Protein AF-A0ABD4U5S3-F1 (afdb_monomer)

Radius of gyration: 20.9 Å; Cα contacts (8 Å, |Δi|>4): 191; chains: 1; bounding box: 67×51×37 Å

Sequence (131 aa):
MQRMSVVRLVILCLACSSTHAVSKELLYSDSQKDKVVHNSGLKSEWSISRKALARHGDVYGTIDRVVLVKDKGRLFYRVYVRDGAAAPETFWIMLFDARTGKVTRNARVAEDEYWQRRDRDSRRATDRRPN

Structure (mmCIF, N/CA/C/O backbone):
data_AF-A0ABD4U5S3-F1
#
_entry.id   AF-A0ABD4U5S3-F1
#
loop_
_atom_site.group_PDB
_atom_site.id
_atom_site.type_symbol
_atom_site.label_atom_id
_atom_site.label_alt_id
_atom_site.label_comp_id
_atom_site.label_asym_id
_atom_site.label_entity_id
_atom_site.label_seq_id
_atom_site.pdbx_PDB_ins_code
_atom_site.Cartn_x
_atom_site.Cartn_y
_atom_site.Cartn_z
_atom_site.occupancy
_atom_site.B_iso_or_equiv
_atom_site.auth_seq_id
_atom_site.auth_comp_id
_atom_site.auth_asym_id
_atom_site.auth_atom_id
_atom_site.pdbx_PDB_model_num
ATOM 1 N N . MET A 1 1 ? -51.032 -41.502 -8.980 1.00 48.53 1 MET A N 1
ATOM 2 C CA . MET A 1 1 ? -49.717 -41.199 -8.365 1.00 48.53 1 MET A CA 1
ATOM 3 C C . MET A 1 1 ? -49.000 -40.155 -9.213 1.00 48.53 1 MET A C 1
ATOM 5 O O . MET A 1 1 ? -48.428 -40.528 -10.220 1.00 48.53 1 MET A O 1
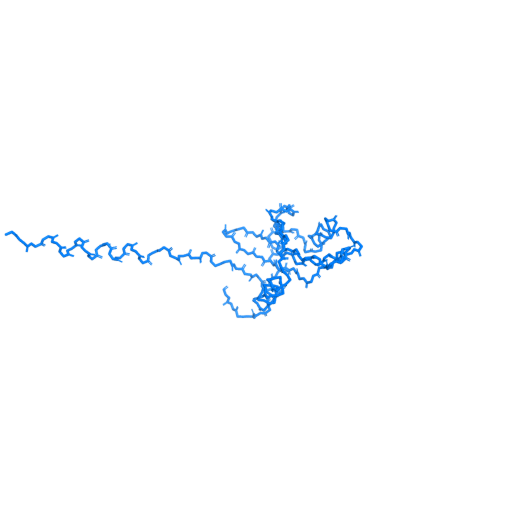ATOM 9 N N . GLN A 1 2 ? -49.084 -38.860 -8.881 1.00 48.59 2 GLN A N 1
ATOM 10 C CA . GLN A 1 2 ? -48.376 -37.787 -9.612 1.00 48.59 2 GLN A CA 1
ATOM 11 C C . GLN A 1 2 ? -48.484 -36.455 -8.839 1.00 48.59 2 GLN A C 1
ATOM 13 O O . GLN A 1 2 ? -49.248 -35.571 -9.201 1.00 48.59 2 GLN A O 1
ATOM 18 N N . ARG A 1 3 ? -47.786 -36.314 -7.702 1.00 50.72 3 ARG A N 1
ATOM 19 C CA . ARG A 1 3 ? -47.714 -35.029 -6.959 1.00 50.72 3 ARG A CA 1
ATOM 20 C C . ARG A 1 3 ? -46.355 -34.736 -6.300 1.00 50.72 3 ARG A C 1
ATOM 22 O O . ARG A 1 3 ? -46.251 -33.796 -5.526 1.00 50.72 3 ARG A O 1
ATOM 29 N N . MET A 1 4 ? -45.296 -35.493 -6.610 1.00 51.56 4 MET A N 1
ATOM 30 C CA . MET A 1 4 ? -43.990 -35.356 -5.929 1.00 51.56 4 MET A CA 1
ATOM 31 C C . MET A 1 4 ? -42.872 -34.712 -6.769 1.00 51.56 4 MET A C 1
ATOM 33 O O . MET A 1 4 ? -41.765 -34.559 -6.259 1.00 51.56 4 MET A O 1
ATOM 37 N N . SER A 1 5 ? -43.124 -34.298 -8.019 1.00 53.97 5 SER A N 1
ATOM 38 C CA . SER A 1 5 ? -42.060 -33.725 -8.871 1.00 53.97 5 SER A CA 1
ATOM 39 C C . SER A 1 5 ? -41.868 -32.214 -8.731 1.00 53.97 5 SER A C 1
ATOM 41 O O . SER A 1 5 ? -40.769 -31.730 -8.975 1.00 53.97 5 SER A O 1
ATOM 43 N N . VAL A 1 6 ? -42.882 -31.453 -8.306 1.00 54.69 6 VAL A N 1
ATOM 44 C CA . VAL A 1 6 ? -42.781 -29.979 -8.294 1.00 54.69 6 VAL A CA 1
ATOM 45 C C . VAL A 1 6 ? -42.019 -29.468 -7.065 1.00 54.69 6 VAL A C 1
ATOM 47 O O . VAL A 1 6 ? -41.202 -28.559 -7.175 1.00 54.69 6 VAL A O 1
ATOM 50 N N . VAL A 1 7 ? -42.195 -30.106 -5.902 1.00 53.69 7 VAL A N 1
ATOM 51 C CA . VAL A 1 7 ? -41.557 -29.670 -4.643 1.00 53.69 7 VAL A CA 1
ATOM 52 C C . VAL A 1 7 ? -40.034 -29.855 -4.675 1.00 53.69 7 VAL A C 1
ATOM 54 O O . VAL A 1 7 ? -39.302 -29.037 -4.124 1.00 53.69 7 VAL A O 1
ATOM 57 N N . ARG A 1 8 ? -39.530 -30.881 -5.377 1.00 49.62 8 ARG A N 1
ATOM 58 C CA . ARG A 1 8 ? -38.080 -31.103 -5.523 1.00 49.62 8 ARG A CA 1
ATOM 59 C C . ARG A 1 8 ? -37.402 -30.072 -6.427 1.00 49.62 8 ARG A C 1
ATOM 61 O O . ARG A 1 8 ? -36.235 -29.768 -6.202 1.00 49.62 8 ARG A O 1
ATOM 68 N N . LEU A 1 9 ? -38.117 -29.511 -7.405 1.00 50.62 9 LEU A N 1
ATOM 69 C CA . LEU A 1 9 ? -37.544 -28.542 -8.341 1.00 50.62 9 LEU A CA 1
ATOM 70 C C . LEU A 1 9 ? -37.341 -27.160 -7.691 1.00 50.62 9 LEU A C 1
ATOM 72 O O . LEU A 1 9 ? -36.331 -26.505 -7.928 1.00 50.62 9 LEU A O 1
ATOM 76 N N . VAL A 1 10 ? -38.260 -26.742 -6.813 1.00 52.72 10 VAL A N 1
ATOM 77 C CA . VAL A 1 10 ? -38.211 -25.419 -6.159 1.00 52.72 10 VAL A CA 1
ATOM 78 C C . VAL A 1 10 ? -37.091 -25.329 -5.112 1.00 52.72 10 VAL A C 1
ATOM 80 O O . VAL A 1 10 ? -36.455 -24.286 -4.976 1.00 52.72 10 VAL A O 1
ATOM 83 N N . ILE A 1 11 ? -36.782 -26.430 -4.418 1.00 53.66 11 ILE A N 1
ATOM 84 C CA . ILE A 1 11 ? -35.697 -26.467 -3.420 1.00 53.66 11 ILE A CA 1
ATOM 85 C C . ILE A 1 11 ? -34.319 -26.383 -4.096 1.00 53.66 11 ILE A C 1
ATOM 87 O O . ILE A 1 11 ? -33.407 -25.754 -3.559 1.00 53.66 11 ILE A O 1
ATOM 91 N N . LEU A 1 12 ? -34.172 -26.946 -5.301 1.00 45.12 12 LEU A N 1
ATOM 92 C CA . LEU A 1 12 ? -32.912 -26.896 -6.044 1.00 45.12 12 LEU A CA 1
ATOM 93 C C . LEU A 1 12 ? -32.597 -25.477 -6.552 1.00 45.12 12 LEU A C 1
ATOM 95 O O . LEU A 1 12 ? -31.443 -25.059 -6.522 1.00 45.12 12 LEU A O 1
ATOM 99 N N . CYS A 1 13 ? -33.615 -24.703 -6.944 1.00 48.06 13 CYS A N 1
ATOM 100 C CA . CYS A 1 13 ? -33.430 -23.324 -7.405 1.00 48.06 13 CYS A CA 1
ATOM 101 C C . CYS A 1 13 ? -33.121 -22.331 -6.271 1.00 48.06 13 CYS A C 1
ATOM 103 O O . CYS A 1 13 ? -32.385 -21.376 -6.506 1.00 48.06 13 CYS A O 1
ATOM 105 N N . LEU A 1 14 ? -33.610 -22.548 -5.042 1.00 48.53 14 LEU A N 1
ATOM 106 C CA . LEU A 1 14 ? -33.244 -21.687 -3.904 1.00 48.53 14 LEU A CA 1
ATOM 107 C C . LEU A 1 14 ? -31.820 -21.944 -3.382 1.00 48.53 14 LEU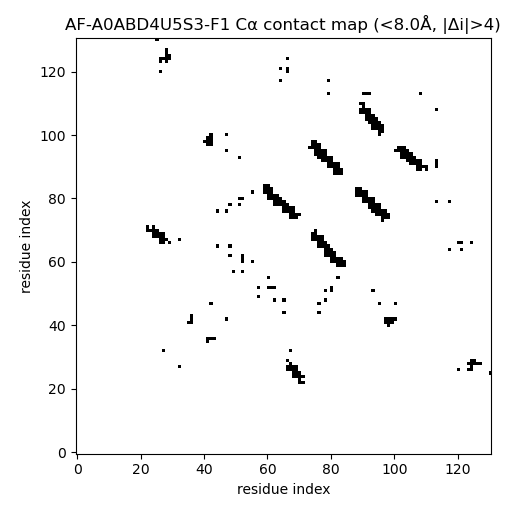 A C 1
ATOM 109 O O . LEU A 1 14 ? -31.203 -21.037 -2.825 1.00 48.53 14 LEU A O 1
ATOM 113 N N . ALA A 1 15 ? -31.276 -23.147 -3.580 1.00 47.72 15 ALA A N 1
ATOM 114 C CA . ALA A 1 15 ? -29.921 -23.485 -3.147 1.00 47.72 15 ALA A CA 1
ATOM 115 C C . ALA A 1 15 ? -28.819 -22.891 -4.050 1.00 47.72 15 ALA A C 1
ATOM 117 O O . ALA A 1 15 ? -27.684 -22.742 -3.602 1.00 47.72 15 ALA A O 1
ATOM 118 N N . CYS A 1 16 ? -29.138 -22.507 -5.292 1.00 46.81 16 CYS A N 1
ATOM 119 C CA . CYS A 1 16 ? -28.170 -21.931 -6.234 1.00 46.81 16 CYS A CA 1
ATOM 120 C C . CYS A 1 16 ? -27.990 -20.406 -6.113 1.00 46.81 16 CYS A C 1
ATOM 122 O O . CYS A 1 16 ? -27.077 -19.855 -6.722 1.00 46.81 16 CYS A O 1
ATOM 124 N N . SER A 1 17 ? -28.808 -19.713 -5.316 1.00 44.53 17 SER A N 1
ATOM 125 C CA . SER A 1 17 ? -28.742 -18.247 -5.173 1.00 44.53 17 SER A CA 1
ATOM 126 C C . SER A 1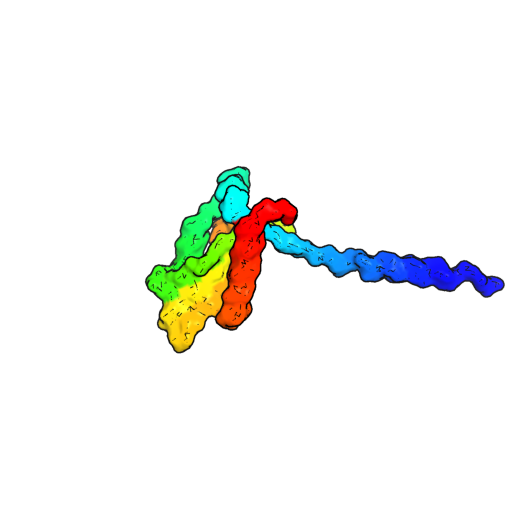 17 ? -27.772 -17.764 -4.086 1.00 44.53 17 SER A C 1
ATOM 128 O O . SER A 1 17 ? -27.609 -16.561 -3.895 1.00 44.53 17 SER A O 1
ATOM 130 N N . SER A 1 18 ? -27.150 -18.668 -3.324 1.00 48.31 18 SER A N 1
ATOM 131 C CA . SER A 1 18 ? -26.484 -18.333 -2.055 1.00 48.31 18 SER A CA 1
ATOM 132 C C . SER A 1 18 ? -24.955 -18.221 -2.115 1.00 48.31 18 SER A C 1
ATOM 134 O O . SER A 1 18 ? -24.331 -17.965 -1.088 1.00 48.31 18 SER A O 1
ATOM 136 N N . THR A 1 19 ? -24.313 -18.364 -3.279 1.00 48.44 19 THR A N 1
ATOM 137 C CA . THR A 1 19 ? -22.846 -18.546 -3.331 1.00 48.44 19 THR A CA 1
ATOM 138 C C . THR A 1 19 ? -22.039 -17.471 -4.043 1.00 48.44 19 THR A C 1
ATOM 140 O O . THR A 1 19 ? -20.935 -17.760 -4.476 1.00 48.44 19 THR A O 1
ATOM 143 N N . HIS A 1 20 ? -22.466 -16.206 -4.071 1.00 41.97 20 HIS A N 1
ATOM 144 C CA . HIS A 1 20 ? -21.548 -15.081 -4.339 1.00 41.97 20 HIS A CA 1
ATOM 145 C C . HIS A 1 20 ? -21.601 -14.037 -3.217 1.00 41.97 20 HIS A C 1
ATOM 147 O O . HIS A 1 20 ? -21.669 -12.833 -3.459 1.00 41.97 20 HIS A O 1
ATOM 153 N N . ALA A 1 21 ? -21.499 -14.483 -1.961 1.00 46.84 21 ALA A N 1
ATOM 154 C CA . ALA A 1 21 ? -20.968 -13.628 -0.903 1.00 46.84 21 ALA A CA 1
ATOM 155 C C . ALA A 1 21 ? -19.472 -13.401 -1.186 1.00 46.84 21 ALA A C 1
ATOM 157 O O . ALA A 1 21 ? -18.596 -13.966 -0.533 1.00 46.84 21 ALA A O 1
ATOM 158 N N . VAL A 1 22 ? -19.169 -12.614 -2.224 1.00 48.62 22 VAL A N 1
ATOM 159 C CA . VAL A 1 22 ? -17.838 -12.052 -2.428 1.00 48.62 22 VAL A CA 1
ATOM 160 C C . VAL A 1 22 ? -17.599 -11.225 -1.180 1.00 48.62 22 VAL A C 1
ATOM 162 O O . VAL A 1 22 ? -18.203 -10.167 -1.022 1.00 48.62 22 VAL A O 1
ATOM 165 N N . SER A 1 23 ? -16.801 -11.756 -0.252 1.00 50.94 23 SER A N 1
ATOM 166 C CA . SER A 1 23 ? -16.312 -11.016 0.905 1.00 50.94 23 SER A CA 1
ATOM 167 C C . SER A 1 23 ? -15.629 -9.774 0.351 1.00 50.94 23 SER A C 1
ATOM 169 O O . SER A 1 23 ? -14.493 -9.843 -0.118 1.00 50.94 23 SER A O 1
ATOM 171 N N . LYS A 1 24 ? -16.373 -8.666 0.285 1.00 71.44 24 LYS A N 1
ATOM 172 C CA . LYS A 1 24 ? -15.882 -7.421 -0.281 1.00 71.44 24 LYS A CA 1
ATOM 173 C C . LYS A 1 24 ? -14.821 -6.931 0.675 1.00 71.44 24 LYS A C 1
ATOM 175 O O . LYS A 1 24 ? -15.107 -6.539 1.801 1.00 71.44 24 LYS A O 1
ATOM 180 N N . GLU A 1 25 ? -13.589 -7.010 0.208 1.00 85.12 25 GLU A N 1
ATOM 181 C CA . GLU A 1 25 ? -12.458 -6.370 0.838 1.00 85.12 25 GLU A CA 1
ATOM 182 C C . GLU A 1 25 ? -12.823 -4.916 1.181 1.00 85.12 25 GLU A C 1
ATOM 184 O O . GLU A 1 25 ? -13.195 -4.139 0.294 1.00 85.12 25 GLU A O 1
ATOM 189 N N . LEU A 1 26 ? -12.726 -4.555 2.459 1.00 88.62 26 LEU A N 1
ATOM 190 C CA . LEU A 1 26 ? -13.028 -3.212 2.946 1.00 88.62 26 LEU A CA 1
ATOM 191 C C . LEU A 1 26 ? -11.737 -2.391 2.971 1.00 88.62 26 LEU A C 1
ATOM 193 O O . LEU A 1 26 ? -10.724 -2.852 3.490 1.00 88.62 26 LEU A O 1
ATOM 197 N N . LEU A 1 27 ? -11.769 -1.171 2.440 1.00 91.06 27 LEU A N 1
ATOM 198 C CA . LEU A 1 27 ? -10.671 -0.214 2.576 1.00 91.06 27 LEU A CA 1
ATOM 199 C C . LEU A 1 27 ? -11.059 0.828 3.615 1.00 91.06 27 LEU A C 1
ATOM 201 O O . LEU A 1 27 ? -12.161 1.368 3.561 1.00 91.06 27 LEU A O 1
ATOM 205 N N . TYR A 1 28 ? -10.144 1.114 4.533 1.00 89.88 28 TYR A N 1
ATOM 206 C CA . TYR A 1 28 ? -10.298 2.246 5.435 1.00 89.88 28 TYR A CA 1
ATOM 207 C C . TYR A 1 28 ? -9.932 3.532 4.719 1.00 89.88 28 TYR A C 1
ATOM 209 O O . TYR A 1 28 ? -8.951 3.573 3.969 1.00 89.88 28 TYR A O 1
ATOM 217 N N . SER A 1 29 ? -10.698 4.586 4.994 1.00 88.38 29 SER A N 1
ATOM 218 C CA . SER A 1 29 ? -10.353 5.904 4.487 1.00 88.38 29 SER A CA 1
ATOM 219 C C . SER A 1 29 ? -9.059 6.419 5.116 1.00 88.38 29 SER A C 1
ATOM 221 O O . SER A 1 29 ? -8.691 6.008 6.220 1.00 88.38 29 SER A O 1
ATOM 223 N N . ASP A 1 30 ? -8.395 7.375 4.466 1.00 86.94 30 ASP A N 1
ATOM 224 C CA . ASP A 1 30 ? -7.187 7.996 5.031 1.00 86.94 30 ASP A CA 1
ATOM 225 C C . ASP A 1 30 ? -7.457 8.626 6.409 1.00 86.94 30 ASP A C 1
ATOM 227 O O . ASP A 1 30 ? -6.642 8.491 7.315 1.00 86.94 30 ASP A O 1
ATOM 231 N N . SER A 1 31 ? -8.644 9.210 6.613 1.00 85.00 31 SER A N 1
ATOM 232 C CA . SER A 1 31 ? -9.055 9.771 7.908 1.00 85.00 31 SER A CA 1
ATOM 233 C C . SER A 1 31 ? -9.355 8.719 8.982 1.00 85.00 31 SER A C 1
ATOM 235 O O . SER A 1 31 ? -9.213 8.992 10.173 1.00 85.00 31 SER A O 1
ATOM 237 N N . GLN A 1 32 ? -9.793 7.517 8.596 1.00 89.50 32 GLN A N 1
ATOM 238 C CA . GLN A 1 32 ? -10.046 6.414 9.527 1.00 89.50 32 GLN A CA 1
ATOM 239 C C . GLN A 1 32 ? -8.763 5.666 9.886 1.00 89.50 32 GLN A C 1
ATOM 241 O O . GLN A 1 32 ? -8.657 5.124 10.989 1.00 89.50 32 GLN A O 1
ATOM 246 N N . LYS A 1 33 ? -7.814 5.615 8.948 1.00 90.12 33 LYS A N 1
ATOM 247 C CA . LYS A 1 33 ? -6.610 4.790 9.014 1.00 90.12 33 LYS A CA 1
ATOM 248 C C . LYS A 1 33 ? -5.842 5.008 10.313 1.00 90.12 33 LYS A C 1
ATOM 250 O O . LYS A 1 33 ? -5.629 4.041 11.038 1.00 90.12 33 LYS A O 1
ATOM 255 N N . ASP A 1 34 ? -5.527 6.251 10.663 1.00 87.56 34 ASP A N 1
ATOM 256 C CA . ASP A 1 34 ? -4.734 6.559 11.862 1.00 87.56 34 ASP A CA 1
ATOM 257 C C . ASP A 1 34 ? -5.432 6.119 13.153 1.00 87.56 34 ASP A C 1
ATOM 259 O O . ASP A 1 34 ? -4.820 5.499 14.026 1.00 87.56 34 ASP A O 1
ATOM 263 N N . LYS A 1 35 ? -6.749 6.342 13.240 1.00 90.31 35 LYS A N 1
ATOM 264 C CA . LYS A 1 35 ? -7.560 5.902 14.381 1.00 90.31 35 LYS A CA 1
ATOM 265 C C . LYS A 1 35 ? -7.574 4.379 14.508 1.00 90.31 35 LYS A C 1
ATOM 267 O O . LYS A 1 35 ? -7.443 3.854 15.610 1.00 90.31 35 LYS A O 1
ATOM 272 N N . VAL A 1 36 ? -7.721 3.656 13.398 1.00 91.38 36 VAL A N 1
ATOM 273 C CA . VAL A 1 36 ? -7.718 2.183 13.395 1.00 91.38 36 VAL A CA 1
ATOM 274 C C . VAL A 1 36 ? -6.351 1.638 13.797 1.00 91.38 36 VAL A C 1
ATOM 276 O O . VAL A 1 36 ? -6.285 0.708 14.604 1.00 91.38 36 VAL A O 1
ATOM 279 N N . VAL A 1 37 ? -5.276 2.228 13.269 1.00 90.94 37 VAL A N 1
ATOM 280 C CA . VAL A 1 37 ? -3.888 1.864 13.585 1.00 90.94 37 VAL A CA 1
ATOM 281 C C . VAL A 1 37 ? -3.609 2.028 15.068 1.00 90.94 37 VAL A C 1
ATOM 283 O O . VAL A 1 37 ? -3.118 1.087 15.694 1.00 90.94 37 VAL A O 1
ATOM 286 N N . HIS A 1 38 ? -3.981 3.177 15.632 1.00 90.12 38 HIS A N 1
ATOM 287 C CA . HIS A 1 38 ? -3.803 3.461 17.048 1.00 90.12 38 HIS A CA 1
ATOM 288 C C . HIS A 1 38 ? -4.635 2.516 17.926 1.00 90.12 38 HIS A C 1
ATOM 290 O O . HIS A 1 38 ? -4.081 1.786 18.745 1.00 90.12 38 HIS A O 1
ATOM 296 N N . ASN A 1 39 ? -5.950 2.445 17.695 1.00 90.81 39 ASN A N 1
ATOM 297 C CA . ASN A 1 39 ? -6.868 1.664 18.532 1.00 90.81 39 ASN A CA 1
ATOM 298 C C . ASN A 1 39 ? -6.587 0.156 18.504 1.00 90.81 39 ASN A C 1
ATOM 300 O O . ASN A 1 39 ? -6.902 -0.548 19.458 1.00 90.81 39 ASN A O 1
ATOM 304 N N . SER A 1 40 ? -6.032 -0.352 17.401 1.00 89.88 40 SER A N 1
ATOM 305 C CA . SER A 1 40 ? -5.793 -1.788 17.211 1.00 89.88 40 SER A CA 1
ATOM 306 C C . SER A 1 40 ? -4.334 -2.200 17.446 1.00 89.88 40 SER A C 1
ATOM 308 O O . SER A 1 40 ? -4.002 -3.369 17.227 1.00 89.88 40 SER A O 1
ATOM 310 N N . GLY A 1 41 ? -3.463 -1.263 17.849 1.00 91.38 41 GLY A N 1
ATOM 311 C CA . GLY A 1 41 ? -2.038 -1.513 18.088 1.00 91.38 41 GLY A CA 1
ATOM 312 C C . GLY A 1 41 ? -1.290 -2.026 16.851 1.00 91.38 41 GLY A C 1
ATOM 313 O O . GLY A 1 41 ? -0.476 -2.945 16.953 1.00 91.38 41 GLY A O 1
ATOM 314 N N . LEU A 1 42 ? -1.610 -1.499 15.664 1.00 95.12 42 LEU A N 1
ATOM 315 C CA . LEU A 1 42 ? -0.999 -1.934 14.402 1.00 95.12 42 LEU A CA 1
ATOM 316 C C . LEU A 1 42 ? 0.373 -1.285 14.202 1.00 95.12 42 LEU A C 1
ATOM 318 O O . LEU A 1 42 ? 0.708 -0.270 14.815 1.00 95.12 42 LEU A O 1
ATOM 322 N N . LYS A 1 43 ? 1.182 -1.853 13.304 1.00 96.56 43 LYS A N 1
ATOM 323 C CA . LYS A 1 43 ? 2.403 -1.181 12.846 1.00 96.56 43 LYS A CA 1
ATOM 324 C C . LYS A 1 43 ? 2.028 0.103 12.120 1.00 96.56 43 LYS A C 1
ATOM 326 O O . LYS A 1 43 ? 1.099 0.093 11.328 1.00 96.56 43 LYS A O 1
ATOM 331 N N . SER A 1 44 ? 2.763 1.183 12.372 1.00 94.44 44 SER A N 1
ATOM 332 C CA . SER A 1 44 ? 2.535 2.447 11.674 1.00 94.44 44 SER A CA 1
ATOM 333 C C . SER A 1 44 ? 2.810 2.310 10.179 1.00 94.44 44 SER A C 1
ATOM 335 O O . SER A 1 44 ? 3.690 1.548 9.766 1.00 94.44 44 SER A O 1
ATOM 337 N N . GLU A 1 45 ? 2.110 3.106 9.370 1.00 94.31 45 GLU A N 1
ATOM 338 C CA . GLU A 1 45 ? 2.354 3.181 7.928 1.00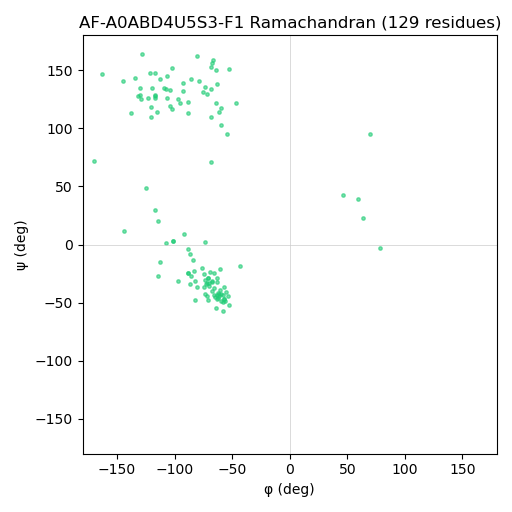 94.31 45 GLU A CA 1
ATOM 339 C C . GLU A 1 45 ? 3.818 3.484 7.627 1.00 94.31 45 GLU A C 1
ATOM 341 O O . GLU A 1 45 ? 4.429 2.793 6.825 1.00 94.31 45 GLU A O 1
ATOM 346 N N . TRP A 1 46 ? 4.418 4.432 8.346 1.00 93.56 46 TRP A N 1
ATOM 347 C CA . TRP A 1 46 ? 5.829 4.767 8.180 1.00 93.56 46 TRP A CA 1
ATOM 348 C C . TRP A 1 46 ? 6.761 3.556 8.354 1.00 93.56 46 TRP A C 1
ATOM 350 O O . TRP A 1 46 ? 7.702 3.366 7.581 1.00 93.56 46 TRP A O 1
ATOM 360 N N . SER A 1 47 ? 6.493 2.687 9.337 1.00 94.38 47 SER A N 1
ATOM 361 C CA . SER A 1 47 ? 7.276 1.460 9.524 1.00 94.38 47 SER A CA 1
ATOM 362 C C . SER A 1 47 ? 7.109 0.487 8.356 1.00 94.38 47 SER A C 1
ATOM 364 O O . SER A 1 47 ? 8.076 -0.177 7.980 1.00 94.38 47 SER A O 1
ATOM 366 N N . ILE A 1 48 ? 5.905 0.393 7.794 1.00 96.06 48 ILE A N 1
ATOM 367 C CA . ILE A 1 48 ? 5.604 -0.468 6.649 1.00 96.06 48 ILE A CA 1
ATOM 368 C C . ILE A 1 48 ? 6.235 0.080 5.371 1.00 96.06 48 ILE A C 1
ATOM 370 O O . ILE A 1 48 ? 6.875 -0.680 4.650 1.00 96.06 48 ILE A O 1
ATOM 374 N N . SER A 1 49 ? 6.137 1.386 5.136 1.00 94.56 49 SER A N 1
ATOM 375 C CA . SER A 1 49 ? 6.743 2.075 3.999 1.00 94.56 49 SER A CA 1
ATOM 376 C C . SER A 1 49 ? 8.251 1.843 3.939 1.00 94.56 49 SER A C 1
ATOM 378 O O . SER A 1 49 ? 8.761 1.386 2.921 1.00 94.56 49 SER A O 1
ATOM 380 N N . ARG A 1 50 ? 8.968 2.014 5.059 1.00 94.06 50 ARG A N 1
ATOM 381 C CA . ARG A 1 50 ? 10.410 1.708 5.105 1.00 94.06 50 ARG A CA 1
ATOM 382 C C . ARG A 1 50 ? 10.721 0.244 4.796 1.00 94.06 50 ARG A C 1
ATOM 384 O O . ARG A 1 50 ? 11.679 -0.048 4.098 1.00 94.06 50 ARG A O 1
ATOM 391 N N . LYS A 1 51 ? 9.903 -0.695 5.281 1.00 94.12 51 LYS A N 1
ATOM 392 C CA . LYS A 1 51 ? 10.076 -2.125 4.968 1.00 94.12 51 LYS A CA 1
ATOM 393 C C . LYS A 1 51 ? 9.808 -2.455 3.500 1.00 94.12 51 LYS A C 1
ATOM 395 O O . LYS A 1 51 ? 10.377 -3.422 2.999 1.00 94.12 51 LYS A O 1
ATOM 400 N N . ALA A 1 52 ? 8.902 -1.727 2.852 1.00 93.31 52 ALA A N 1
ATOM 401 C CA . ALA A 1 52 ? 8.618 -1.888 1.433 1.00 93.31 52 ALA A CA 1
ATOM 402 C C . ALA A 1 52 ? 9.788 -1.374 0.585 1.00 93.31 52 ALA A C 1
ATOM 404 O O . ALA A 1 52 ? 10.277 -2.112 -0.263 1.00 93.31 52 ALA A O 1
ATOM 405 N N . LEU A 1 53 ? 10.297 -0.176 0.887 1.00 92.25 53 LEU A N 1
ATOM 406 C CA . LEU A 1 53 ? 11.458 0.404 0.202 1.00 92.25 53 LEU A CA 1
ATOM 407 C C . LEU A 1 53 ? 12.723 -0.442 0.371 1.00 92.25 53 LEU A C 1
ATOM 409 O O . LEU A 1 53 ? 13.359 -0.777 -0.626 1.00 92.25 53 LEU A O 1
ATOM 413 N N . ALA A 1 54 ? 13.000 -0.929 1.585 1.00 89.69 54 ALA A N 1
ATOM 414 C CA . ALA A 1 54 ? 14.192 -1.738 1.854 1.00 89.69 54 ALA A CA 1
ATOM 415 C C . ALA A 1 54 ? 14.232 -3.042 1.039 1.00 89.69 54 ALA A C 1
ATOM 417 O O . ALA A 1 54 ? 15.291 -3.632 0.841 1.00 89.69 54 ALA A O 1
ATOM 418 N N . ARG A 1 55 ? 13.075 -3.515 0.556 1.00 83.75 55 ARG A N 1
ATOM 419 C CA . ARG A 1 55 ? 12.975 -4.695 -0.317 1.00 83.75 55 ARG A CA 1
ATOM 420 C C . ARG A 1 55 ? 13.222 -4.392 -1.792 1.00 83.75 55 ARG A C 1
ATOM 422 O O . ARG A 1 55 ? 13.556 -5.322 -2.517 1.00 83.75 55 ARG A O 1
ATOM 429 N N . HIS A 1 56 ? 13.046 -3.145 -2.215 1.00 76.00 56 HIS A N 1
ATOM 430 C CA . HIS A 1 56 ? 13.159 -2.697 -3.606 1.00 76.00 56 HIS A CA 1
ATOM 431 C C . HIS A 1 56 ? 14.340 -1.736 -3.814 1.00 76.00 56 HIS A C 1
ATOM 433 O O . HIS A 1 56 ? 14.370 -0.993 -4.784 1.00 76.00 56 HIS A O 1
ATOM 439 N N . GLY A 1 57 ? 15.317 -1.766 -2.898 1.00 66.19 57 GLY A N 1
ATOM 440 C CA . GLY A 1 57 ? 16.488 -0.895 -2.921 1.00 66.19 57 GLY A CA 1
ATOM 441 C C . GLY A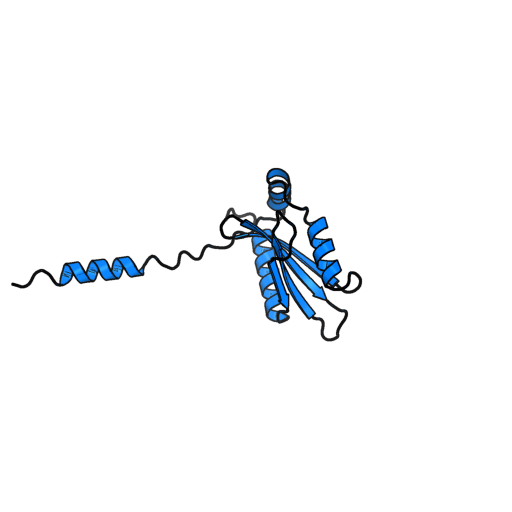 1 57 ? 16.097 0.545 -2.605 1.00 66.19 57 GLY A C 1
ATOM 442 O O . GLY A 1 57 ? 15.726 1.286 -3.510 1.00 66.19 57 GLY A O 1
ATOM 443 N N . ASP A 1 58 ? 16.222 0.935 -1.329 1.00 63.69 58 ASP A N 1
ATOM 444 C CA . ASP A 1 58 ? 15.785 2.212 -0.719 1.00 63.69 58 ASP A CA 1
ATOM 445 C C . ASP A 1 58 ? 16.065 3.498 -1.533 1.00 63.69 58 ASP A C 1
ATOM 447 O O . ASP A 1 58 ? 15.461 4.533 -1.265 1.00 63.69 58 ASP A O 1
ATOM 451 N N . VAL A 1 59 ? 16.974 3.447 -2.511 1.00 67.00 59 VAL A N 1
ATOM 452 C CA . VAL A 1 59 ? 17.397 4.563 -3.368 1.00 67.00 59 VAL A CA 1
ATOM 453 C C . VAL A 1 59 ? 16.511 4.747 -4.612 1.00 67.00 59 VAL A C 1
ATOM 455 O O . VAL A 1 59 ? 16.313 5.880 -5.040 1.00 67.00 59 VAL A O 1
ATOM 458 N N . TYR A 1 60 ? 15.975 3.668 -5.193 1.00 71.44 60 TYR A N 1
ATOM 459 C CA . TYR A 1 60 ? 15.230 3.710 -6.467 1.00 71.44 60 TYR A CA 1
ATOM 460 C C . TYR A 1 60 ? 13.737 3.395 -6.318 1.00 71.44 60 TYR A C 1
ATOM 462 O O . TYR A 1 60 ? 12.948 3.663 -7.228 1.00 71.44 60 TYR A O 1
ATOM 470 N N . GLY A 1 61 ? 13.339 2.839 -5.171 1.00 85.44 61 GLY A N 1
ATOM 471 C CA . GLY A 1 61 ? 11.944 2.582 -4.846 1.00 85.44 61 GLY A CA 1
ATOM 472 C C . GLY A 1 61 ? 11.174 3.873 -4.555 1.00 85.44 61 GLY A C 1
ATOM 473 O O . GLY A 1 61 ? 11.571 4.677 -3.717 1.00 85.44 61 GLY A O 1
ATOM 474 N N . THR A 1 62 ? 10.022 4.049 -5.195 1.00 92.81 62 THR A N 1
ATOM 475 C CA . THR A 1 62 ? 9.055 5.112 -4.899 1.00 92.81 62 THR A CA 1
ATOM 476 C C . THR A 1 62 ? 7.747 4.485 -4.440 1.00 92.81 62 THR A C 1
ATOM 478 O O . THR A 1 62 ? 7.181 3.647 -5.140 1.00 92.81 62 THR A O 1
ATOM 481 N N . ILE A 1 63 ? 7.241 4.890 -3.273 1.00 95.25 63 ILE A N 1
ATOM 482 C CA . ILE A 1 63 ? 5.903 4.489 -2.822 1.00 95.25 63 ILE A CA 1
ATOM 483 C C . ILE A 1 63 ? 4.885 5.488 -3.356 1.00 95.25 63 ILE A C 1
ATOM 485 O O . ILE A 1 63 ? 4.836 6.626 -2.896 1.00 95.25 63 ILE A O 1
ATOM 489 N N . ASP A 1 64 ? 4.021 5.041 -4.261 1.00 96.12 64 ASP A N 1
ATOM 490 C CA . ASP A 1 64 ? 2.980 5.904 -4.824 1.00 96.12 64 ASP A CA 1
ATOM 491 C C . ASP A 1 64 ? 1.719 5.946 -3.951 1.00 96.12 64 ASP A C 1
ATOM 493 O O . ASP A 1 64 ? 0.958 6.914 -4.009 1.00 96.12 64 ASP A O 1
ATOM 497 N N . ARG A 1 65 ? 1.442 4.882 -3.179 1.00 96.56 65 ARG A N 1
ATOM 498 C CA . ARG A 1 65 ? 0.264 4.802 -2.301 1.00 96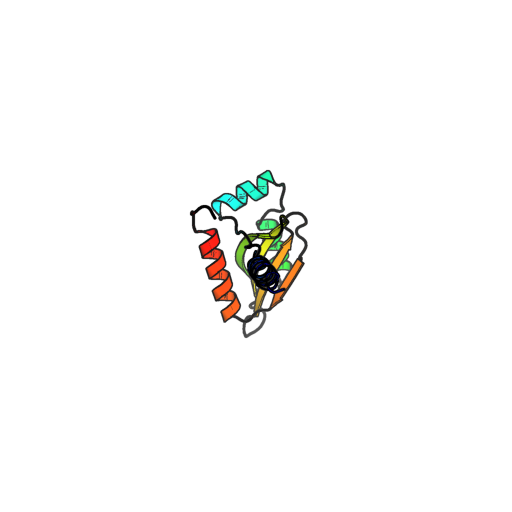.56 65 ARG A CA 1
ATOM 499 C C . ARG A 1 65 ? 0.390 3.709 -1.239 1.00 96.56 65 ARG A C 1
ATOM 501 O O . ARG A 1 65 ? 0.885 2.616 -1.511 1.00 96.56 65 ARG A O 1
ATOM 508 N N . VAL A 1 66 ? -0.184 3.969 -0.063 1.00 96.94 66 VAL A N 1
ATOM 509 C CA . VAL A 1 66 ? -0.435 2.960 0.973 1.00 96.94 66 VAL A CA 1
ATOM 510 C C . VAL A 1 66 ? -1.887 3.032 1.438 1.00 96.94 66 VAL A C 1
ATOM 512 O O . VAL A 1 66 ? -2.357 4.082 1.878 1.00 96.94 66 VAL A O 1
ATOM 515 N N . VAL A 1 67 ? -2.598 1.905 1.377 1.00 96.25 67 VAL A N 1
ATOM 516 C CA . VAL A 1 67 ? -3.973 1.782 1.891 1.00 96.25 67 VAL A CA 1
ATOM 517 C C . VAL A 1 67 ? -4.064 0.692 2.951 1.00 96.25 67 VAL A C 1
ATOM 519 O O . VAL A 1 67 ? -3.354 -0.316 2.889 1.00 96.25 67 VAL A O 1
ATOM 522 N N . LEU A 1 68 ? -4.950 0.895 3.929 1.00 96.25 68 LEU A N 1
ATOM 523 C CA . LEU A 1 68 ? -5.263 -0.100 4.949 1.00 96.25 68 LEU A CA 1
ATOM 524 C C . LEU A 1 68 ? -6.525 -0.860 4.547 1.00 96.25 68 LEU A C 1
ATOM 526 O O . LEU A 1 68 ? -7.582 -0.278 4.309 1.00 96.25 68 LEU A O 1
ATOM 530 N N . VAL A 1 69 ? -6.394 -2.174 4.497 1.00 94.94 69 VAL A N 1
ATOM 531 C CA . VAL A 1 69 ? -7.375 -3.102 3.956 1.00 94.94 69 VAL A CA 1
ATOM 532 C C . VAL A 1 69 ? -7.814 -4.067 5.049 1.00 94.94 69 VAL A C 1
ATOM 534 O O . VAL A 1 69 ? -6.968 -4.630 5.742 1.00 94.94 69 VAL A O 1
ATOM 537 N N . LYS A 1 70 ? -9.118 -4.314 5.178 1.00 93.50 70 LYS A N 1
ATOM 538 C CA . LYS A 1 70 ? -9.672 -5.428 5.947 1.00 93.50 70 LYS A CA 1
ATOM 539 C C . LYS A 1 70 ? -10.157 -6.515 5.002 1.00 93.50 70 LYS A C 1
ATOM 541 O O . LYS A 1 70 ? -11.088 -6.306 4.227 1.00 93.50 70 LYS A O 1
ATOM 546 N N . ASP A 1 71 ? -9.562 -7.691 5.130 1.00 91.38 71 ASP A N 1
ATOM 547 C CA . ASP A 1 71 ? -9.982 -8.894 4.419 1.00 91.38 71 ASP A CA 1
ATOM 548 C C . ASP A 1 71 ? -10.123 -10.053 5.408 1.00 91.38 71 ASP A C 1
ATOM 550 O O . ASP A 1 71 ? -9.233 -10.297 6.224 1.00 91.38 71 ASP A O 1
ATOM 554 N N . LYS A 1 72 ? -11.275 -10.736 5.378 1.00 89.19 72 LYS A N 1
ATOM 555 C CA . LYS A 1 72 ? -11.606 -11.875 6.259 1.00 89.19 72 LYS A CA 1
ATOM 556 C C . LYS A 1 72 ? -11.266 -11.635 7.742 1.00 89.19 72 LYS A C 1
ATOM 558 O O . LYS A 1 72 ? -10.705 -12.490 8.420 1.00 89.19 72 LYS A O 1
ATOM 563 N N . GLY A 1 73 ? -11.566 -10.434 8.243 1.00 88.94 73 GLY A N 1
ATOM 564 C CA . GLY A 1 73 ? -11.322 -10.045 9.640 1.00 88.94 73 GLY A CA 1
ATOM 565 C C . GLY A 1 73 ? -9.873 -9.675 9.979 1.00 88.94 73 GLY A C 1
ATOM 566 O O . GLY A 1 73 ? -9.610 -9.242 11.099 1.00 88.94 73 GLY A O 1
ATOM 567 N N . ARG A 1 74 ? -8.942 -9.784 9.030 1.00 92.88 74 ARG A N 1
ATOM 568 C CA . ARG A 1 74 ? -7.537 -9.399 9.188 1.00 92.88 74 ARG A CA 1
ATOM 569 C C . ARG A 1 74 ? -7.268 -8.061 8.520 1.00 92.88 74 ARG A C 1
ATOM 571 O O . ARG A 1 74 ? -7.940 -7.696 7.560 1.00 92.88 74 ARG A O 1
ATOM 578 N N . LEU A 1 75 ? -6.281 -7.343 9.043 1.00 95.69 75 LEU A N 1
ATOM 579 C CA . LEU A 1 75 ? -5.874 -6.039 8.535 1.00 95.69 75 LEU A CA 1
ATOM 580 C C . LEU A 1 75 ? -4.542 -6.150 7.808 1.00 95.69 75 LEU A C 1
ATOM 582 O O . LEU A 1 75 ? -3.597 -6.755 8.321 1.00 95.69 75 LEU A O 1
ATOM 586 N N . PHE A 1 76 ? -4.470 -5.533 6.637 1.00 97.19 76 PHE A N 1
ATOM 587 C CA . PHE A 1 76 ? -3.298 -5.533 5.783 1.00 97.19 76 PHE A CA 1
ATOM 588 C C . PHE A 1 76 ? -3.008 -4.137 5.256 1.00 97.19 76 PHE A C 1
ATOM 590 O O . PHE A 1 76 ? -3.919 -3.399 4.894 1.00 97.19 76 PHE A O 1
ATOM 597 N N . TYR A 1 77 ? -1.732 -3.807 5.134 1.00 97.75 77 TYR A N 1
ATOM 598 C CA . TYR A 1 77 ? -1.299 -2.694 4.308 1.00 97.75 77 TYR A CA 1
ATOM 599 C C . TYR A 1 77 ? -1.069 -3.183 2.893 1.00 97.75 77 TYR A C 1
ATOM 601 O O . TYR A 1 77 ? -0.250 -4.077 2.677 1.00 97.75 77 TYR A O 1
ATOM 609 N N . ARG A 1 78 ? -1.761 -2.576 1.934 1.00 97.69 78 ARG A N 1
ATOM 610 C CA . ARG A 1 78 ? -1.411 -2.702 0.524 1.00 97.69 78 ARG A CA 1
ATOM 611 C C . ARG A 1 78 ? -0.548 -1.510 0.136 1.00 97.69 78 ARG A C 1
ATOM 613 O O . ARG A 1 78 ? -0.977 -0.369 0.294 1.00 97.69 78 ARG A O 1
ATOM 620 N N . VAL A 1 79 ? 0.654 -1.796 -0.346 1.00 97.56 79 VAL A N 1
ATOM 621 C CA . VAL A 1 79 ? 1.673 -0.807 -0.705 1.00 97.56 79 VAL A CA 1
ATOM 622 C C . VAL A 1 79 ? 1.941 -0.908 -2.199 1.00 97.56 79 VAL A C 1
ATOM 624 O O . VAL A 1 79 ? 2.184 -2.003 -2.707 1.00 97.56 79 VAL A O 1
ATOM 627 N N . TYR A 1 80 ? 1.883 0.231 -2.876 1.00 97.50 80 TYR A N 1
ATOM 628 C CA . TYR A 1 80 ? 2.160 0.384 -4.299 1.00 97.50 80 TYR A CA 1
ATOM 629 C C . TYR A 1 80 ? 3.555 0.981 -4.457 1.00 97.50 80 TYR A C 1
ATOM 631 O O . TYR A 1 80 ? 3.797 2.087 -3.968 1.00 97.50 80 TYR A O 1
ATOM 639 N N . VAL A 1 81 ? 4.464 0.223 -5.070 1.00 96.19 81 VAL A N 1
ATOM 640 C CA . VAL A 1 81 ? 5.870 0.598 -5.241 1.00 96.19 81 VAL A CA 1
ATOM 641 C C . VAL A 1 81 ? 6.231 0.582 -6.722 1.00 96.19 81 VAL A C 1
ATOM 643 O O . VAL A 1 81 ? 6.061 -0.441 -7.386 1.00 96.19 81 VAL A O 1
ATOM 646 N N . ARG A 1 82 ? 6.780 1.690 -7.218 1.00 93.88 82 ARG A N 1
ATOM 647 C CA . ARG A 1 82 ? 7.578 1.715 -8.447 1.00 93.88 82 ARG A CA 1
ATOM 648 C C . ARG A 1 82 ? 9.042 1.546 -8.108 1.00 93.88 82 ARG A C 1
ATOM 650 O O . ARG A 1 82 ? 9.525 2.150 -7.157 1.00 93.88 82 ARG A O 1
ATOM 657 N N . ASP A 1 83 ? 9.738 0.758 -8.903 1.00 90.69 83 ASP A N 1
ATOM 658 C CA . ASP A 1 83 ? 11.178 0.573 -8.816 1.00 90.69 83 ASP A CA 1
ATOM 659 C C . ASP A 1 83 ? 11.805 1.000 -10.147 1.00 90.69 83 ASP A C 1
ATOM 661 O O . ASP A 1 83 ? 11.599 0.355 -11.182 1.00 90.69 83 ASP A O 1
ATOM 665 N N . GLY A 1 84 ? 12.526 2.124 -10.093 1.00 84.75 84 GLY A N 1
ATOM 666 C CA . GLY A 1 84 ? 13.205 2.741 -11.231 1.00 84.75 84 GLY A CA 1
ATOM 667 C C . GLY A 1 84 ? 14.658 2.300 -11.416 1.00 84.75 84 GLY A C 1
ATOM 668 O O . GLY A 1 84 ? 15.362 2.896 -12.228 1.00 84.75 84 GLY A O 1
ATOM 669 N N . ALA A 1 85 ? 15.139 1.288 -10.681 1.00 81.88 85 ALA A N 1
ATOM 670 C CA . ALA A 1 85 ? 16.510 0.791 -10.835 1.00 81.88 85 ALA A CA 1
ATOM 671 C C . ALA A 1 85 ? 16.753 0.135 -12.208 1.00 81.88 85 ALA A C 1
ATOM 673 O O . ALA A 1 85 ? 17.891 0.064 -12.673 1.00 81.88 85 ALA A O 1
ATOM 674 N N . ALA A 1 86 ? 15.691 -0.352 -12.855 1.00 72.19 86 ALA A N 1
ATOM 675 C CA . ALA A 1 86 ? 15.721 -0.954 -14.182 1.00 72.19 86 ALA A CA 1
ATOM 676 C C . ALA A 1 86 ? 14.886 -0.133 -15.176 1.00 72.19 86 ALA A C 1
ATOM 678 O O . ALA A 1 86 ? 13.860 0.434 -14.807 1.00 72.19 86 ALA A O 1
ATOM 679 N N . ALA A 1 87 ? 15.311 -0.112 -16.443 1.00 78.50 87 ALA A N 1
ATOM 680 C CA . ALA A 1 87 ? 14.529 0.408 -17.562 1.00 78.50 87 ALA A CA 1
ATOM 681 C C . ALA A 1 87 ? 14.021 -0.768 -18.427 1.00 78.50 87 ALA A C 1
ATOM 683 O O . ALA A 1 87 ? 14.844 -1.575 -18.870 1.00 78.50 87 ALA A O 1
ATOM 684 N N . PRO A 1 88 ? 12.705 -0.889 -18.695 1.00 82.69 88 PRO A N 1
ATOM 685 C CA . PRO A 1 88 ? 11.621 -0.054 -18.167 1.00 82.69 88 PRO A CA 1
ATOM 686 C C . PRO A 1 88 ? 11.412 -0.246 -16.655 1.00 82.69 88 PRO A C 1
ATOM 688 O O . PRO A 1 88 ? 11.758 -1.302 -16.115 1.00 82.69 88 PRO A O 1
ATOM 691 N N . GLU A 1 89 ? 10.826 0.766 -16.000 1.00 90.19 89 GLU A N 1
ATOM 692 C CA . GLU A 1 89 ? 10.483 0.718 -14.571 1.00 90.19 89 GLU A CA 1
ATOM 693 C C . GLU A 1 89 ? 9.641 -0.525 -14.247 1.00 90.19 89 GLU A C 1
ATOM 695 O O . GLU A 1 89 ? 8.890 -1.046 -15.081 1.00 90.19 89 GLU A O 1
ATOM 700 N N . THR A 1 90 ? 9.750 -1.016 -13.012 1.00 92.81 90 THR A N 1
ATOM 701 C CA . THR A 1 90 ? 8.963 -2.166 -12.558 1.00 92.81 90 THR A CA 1
ATOM 702 C C . THR A 1 90 ? 7.955 -1.769 -11.488 1.00 92.81 90 THR A C 1
ATOM 704 O O . THR A 1 90 ? 8.227 -0.939 -10.624 1.00 92.81 90 THR A O 1
ATOM 707 N N . PHE A 1 91 ? 6.770 -2.376 -11.548 1.00 95.25 91 PHE A N 1
ATOM 708 C CA . PHE A 1 91 ? 5.613 -1.992 -10.744 1.00 95.25 91 PHE A CA 1
ATOM 709 C C . PHE A 1 91 ? 5.222 -3.133 -9.813 1.00 95.25 91 PHE A C 1
ATOM 711 O O . PHE A 1 91 ? 5.027 -4.272 -10.250 1.00 95.25 91 PHE A O 1
ATOM 718 N N . TRP A 1 92 ? 5.102 -2.833 -8.523 1.00 95.69 92 TRP A N 1
ATOM 719 C CA . TRP A 1 92 ? 4.937 -3.831 -7.474 1.00 95.69 92 TRP A CA 1
ATOM 720 C C . TRP A 1 92 ? 3.775 -3.494 -6.551 1.00 95.69 92 TRP A C 1
ATOM 722 O O . TRP A 1 92 ? 3.634 -2.374 -6.062 1.00 95.69 92 TRP A O 1
ATOM 732 N N . ILE A 1 93 ? 2.956 -4.504 -6.259 1.00 97.00 93 ILE A N 1
ATOM 733 C CA . ILE A 1 93 ? 1.902 -4.422 -5.249 1.00 97.00 93 ILE A CA 1
ATOM 734 C C . ILE A 1 93 ? 2.240 -5.400 -4.132 1.00 97.00 93 ILE A C 1
ATOM 736 O O . ILE A 1 93 ? 2.223 -6.625 -4.303 1.00 97.00 93 ILE A O 1
ATOM 740 N N . MET A 1 94 ? 2.520 -4.847 -2.960 1.00 96.50 94 MET A N 1
ATOM 741 C CA . MET A 1 94 ? 2.887 -5.605 -1.773 1.00 96.50 94 MET A CA 1
ATOM 742 C C . MET A 1 94 ? 1.737 -5.613 -0.773 1.00 96.50 94 MET A C 1
ATOM 744 O O . MET A 1 94 ? 1.031 -4.619 -0.611 1.00 96.50 94 MET A O 1
ATOM 748 N N . LEU A 1 95 ? 1.569 -6.724 -0.062 1.00 97.25 95 LEU A N 1
ATOM 749 C CA . LEU A 1 95 ? 0.610 -6.859 1.026 1.00 97.25 95 LEU A CA 1
ATOM 750 C C . LEU A 1 95 ? 1.352 -7.216 2.310 1.00 97.25 95 LEU A C 1
ATOM 752 O O . LEU A 1 95 ? 1.968 -8.279 2.398 1.00 97.25 95 LEU A O 1
ATOM 756 N N . PHE A 1 96 ? 1.271 -6.361 3.321 1.00 97.81 96 PHE A N 1
ATOM 757 C CA . PHE A 1 96 ? 1.848 -6.591 4.641 1.00 97.81 96 PHE A CA 1
ATOM 758 C C . PHE A 1 96 ? 0.742 -6.842 5.652 1.00 97.81 96 PHE A C 1
ATOM 760 O O . PHE A 1 96 ? -0.226 -6.094 5.706 1.00 97.81 96 PHE A O 1
ATOM 767 N N . ASP A 1 97 ? 0.893 -7.857 6.493 1.00 97.06 97 ASP A N 1
ATOM 768 C CA . ASP A 1 97 ? 0.017 -8.040 7.648 1.00 97.06 97 ASP A CA 1
ATOM 769 C C . ASP A 1 97 ? 0.201 -6.854 8.610 1.00 97.06 97 ASP A C 1
ATOM 771 O O . ASP A 1 97 ? 1.316 -6.578 9.051 1.00 97.06 97 ASP A O 1
ATOM 775 N N . ALA A 1 98 ? -0.871 -6.120 8.917 1.00 96.88 98 ALA A N 1
ATOM 776 C CA . ALA A 1 98 ? -0.777 -4.844 9.631 1.00 96.88 98 ALA A CA 1
ATOM 777 C C . ALA A 1 98 ? -0.346 -5.000 11.097 1.00 96.88 98 ALA A C 1
ATOM 779 O O . ALA A 1 98 ? 0.208 -4.073 11.687 1.00 96.88 98 ALA A O 1
ATOM 780 N N . ARG A 1 99 ? -0.566 -6.178 11.693 1.00 95.88 99 ARG A N 1
ATOM 781 C CA . ARG A 1 99 ? -0.204 -6.456 13.087 1.00 95.88 99 ARG A CA 1
ATOM 782 C C . ARG A 1 99 ? 1.267 -6.840 13.210 1.00 95.88 99 ARG A C 1
ATOM 784 O O . ARG A 1 99 ? 1.990 -6.311 14.050 1.00 95.88 99 ARG A O 1
ATOM 791 N N . THR A 1 100 ? 1.729 -7.749 12.357 1.00 96.19 100 THR A N 1
ATOM 792 C CA . THR A 1 100 ? 3.105 -8.269 12.405 1.00 96.19 100 THR A CA 1
ATOM 793 C C . THR A 1 100 ? 4.086 -7.429 11.582 1.00 96.19 100 THR A C 1
ATOM 795 O O . THR A 1 100 ? 5.291 -7.424 11.843 1.00 96.19 100 THR A O 1
ATOM 798 N N . GLY A 1 101 ? 3.593 -6.711 10.573 1.00 95.38 101 GLY A N 1
ATOM 799 C CA . GLY A 1 101 ? 4.397 -6.031 9.563 1.00 95.38 101 GLY A CA 1
ATOM 800 C C . GLY A 1 101 ? 5.222 -6.991 8.705 1.00 95.38 101 GLY A C 1
ATOM 801 O O . GLY A 1 101 ? 6.274 -6.586 8.202 1.00 95.38 101 GLY A O 1
ATOM 802 N N . LYS A 1 102 ? 4.814 -8.265 8.608 1.00 96.00 102 LYS A N 1
ATOM 803 C CA . LYS A 1 102 ? 5.413 -9.257 7.706 1.00 96.00 102 LYS A CA 1
ATOM 804 C C . LYS A 1 102 ? 4.763 -9.156 6.330 1.00 96.00 102 LYS A C 1
ATOM 806 O O . LYS A 1 102 ? 3.554 -8.952 6.229 1.00 96.00 102 LYS A O 1
ATOM 811 N N . VAL A 1 103 ? 5.562 -9.322 5.278 1.00 95.12 103 VAL A N 1
ATOM 812 C CA . VAL A 1 103 ? 5.033 -9.429 3.916 1.00 95.12 103 VAL A CA 1
ATOM 813 C C . VAL A 1 103 ? 4.260 -10.742 3.783 1.00 95.12 103 VAL A C 1
ATOM 815 O O . VAL A 1 103 ? 4.714 -11.791 4.231 1.00 95.12 103 VAL A O 1
ATOM 818 N N . THR A 1 104 ? 3.076 -10.662 3.197 1.00 95.38 104 THR A N 1
ATOM 819 C CA . THR A 1 104 ? 2.178 -11.796 2.930 1.00 95.38 104 THR A CA 1
ATOM 820 C C . THR A 1 104 ? 2.005 -12.031 1.437 1.00 95.38 104 THR A C 1
ATOM 822 O O . THR A 1 104 ? 1.796 -13.163 1.015 1.00 95.38 104 THR A O 1
ATOM 825 N N . ARG A 1 105 ? 2.152 -10.977 0.627 1.00 94.62 105 ARG A N 1
ATOM 826 C CA . ARG A 1 105 ? 2.218 -11.053 -0.831 1.00 94.62 105 ARG A CA 1
ATOM 827 C C . ARG A 1 105 ? 3.181 -9.997 -1.352 1.00 94.62 105 ARG A C 1
ATOM 829 O O . ARG A 1 105 ? 3.193 -8.877 -0.848 1.00 94.62 105 ARG A O 1
ATOM 836 N N . ASN A 1 106 ? 3.955 -10.355 -2.365 1.00 94.56 106 ASN A N 1
ATOM 837 C CA . ASN A 1 106 ? 4.773 -9.432 -3.137 1.00 94.56 106 ASN A CA 1
ATOM 838 C C . ASN A 1 106 ? 4.643 -9.822 -4.608 1.00 94.56 106 ASN A C 1
ATOM 840 O O . ASN A 1 106 ? 5.023 -10.935 -4.964 1.00 94.56 106 ASN A O 1
ATOM 844 N N . ALA A 1 107 ? 4.036 -8.968 -5.427 1.00 94.50 107 ALA A N 1
ATOM 845 C CA . ALA A 1 107 ? 3.763 -9.285 -6.821 1.00 94.50 107 ALA A CA 1
ATOM 846 C C . ALA A 1 107 ? 4.209 -8.141 -7.724 1.00 94.50 107 ALA A C 1
ATOM 848 O O . ALA A 1 107 ? 3.783 -7.002 -7.528 1.00 94.50 107 ALA A O 1
ATOM 849 N N . ARG A 1 108 ? 5.018 -8.479 -8.732 1.00 94.50 108 ARG A N 1
ATOM 850 C CA . ARG A 1 108 ? 5.223 -7.624 -9.896 1.00 94.50 108 ARG A CA 1
ATOM 851 C C . ARG A 1 108 ? 3.966 -7.689 -10.754 1.00 94.50 108 ARG A C 1
ATOM 853 O O . ARG A 1 108 ? 3.430 -8.777 -10.967 1.00 94.50 108 ARG A O 1
ATOM 860 N N . VAL A 1 109 ? 3.508 -6.540 -11.217 1.00 96.00 109 VAL A N 1
ATOM 861 C CA . VAL A 1 109 ? 2.314 -6.393 -12.054 1.00 96.00 109 VAL A CA 1
ATOM 862 C C . VAL A 1 109 ? 2.656 -5.588 -13.303 1.00 96.00 109 VAL A C 1
ATOM 864 O O . VAL A 1 109 ? 3.707 -4.945 -13.367 1.00 96.00 109 VAL A O 1
ATOM 867 N N . ALA A 1 110 ? 1.782 -5.650 -14.305 1.00 96.62 110 ALA A N 1
ATOM 868 C CA . ALA A 1 110 ? 1.865 -4.755 -15.449 1.00 96.62 110 ALA A CA 1
ATOM 869 C C . ALA A 1 110 ? 1.543 -3.310 -15.022 1.00 96.62 110 ALA A C 1
ATOM 871 O O . ALA A 1 110 ? 0.838 -3.082 -14.035 1.00 96.62 110 ALA A O 1
ATOM 872 N N . GLU A 1 111 ? 2.089 -2.336 -15.747 1.00 96.19 111 GLU A N 1
ATOM 873 C CA . GLU A 1 111 ? 1.944 -0.909 -15.437 1.00 96.19 111 GLU A CA 1
ATOM 874 C C . GLU A 1 111 ? 0.479 -0.442 -15.471 1.00 96.19 111 GLU A C 1
ATOM 876 O O . GLU A 1 111 ? 0.018 0.284 -14.589 1.00 96.19 111 GLU A O 1
ATOM 881 N N . ASP A 1 112 ? -0.276 -0.891 -16.469 1.00 97.62 112 ASP A N 1
ATOM 882 C CA . ASP A 1 112 ? -1.690 -0.569 -16.632 1.00 97.62 112 ASP A CA 1
ATOM 883 C C . ASP A 1 112 ? -2.531 -1.110 -15.466 1.00 97.62 112 ASP A C 1
ATOM 885 O O . ASP A 1 112 ? -3.316 -0.369 -14.866 1.00 97.62 112 ASP A O 1
ATOM 889 N N . GLU A 1 113 ? -2.320 -2.373 -15.082 1.00 97.31 113 GLU A N 1
ATOM 890 C CA . GLU A 1 113 ? -2.961 -2.980 -13.914 1.00 97.31 113 GLU A CA 1
ATOM 891 C C . GLU A 1 113 ? -2.599 -2.213 -12.633 1.00 97.31 113 GLU A C 1
ATOM 893 O O . GLU A 1 113 ? -3.473 -1.950 -11.795 1.00 97.31 113 GLU A O 1
ATOM 898 N N . TYR A 1 114 ? -1.325 -1.835 -12.484 1.00 97.62 114 TYR A N 1
ATOM 899 C CA . TYR A 1 114 ? -0.823 -1.094 -11.331 1.00 97.62 114 TYR A CA 1
ATOM 900 C C . TYR A 1 114 ? -1.566 0.227 -11.149 1.00 97.62 114 TYR A C 1
ATOM 902 O O . TYR A 1 114 ? -2.181 0.437 -10.097 1.00 97.62 114 TYR A O 1
ATOM 910 N N . TRP A 1 115 ? -1.564 1.088 -12.171 1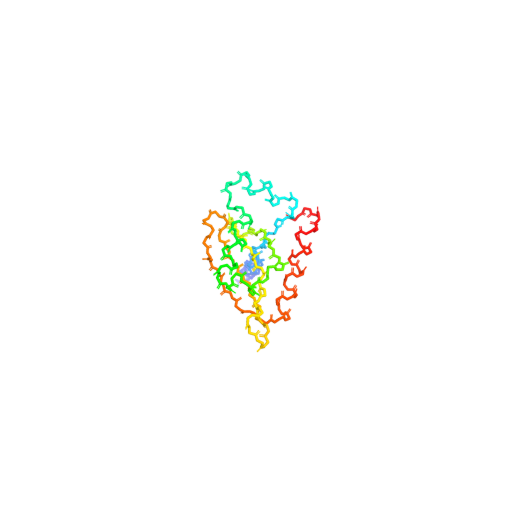.00 97.62 115 TRP A N 1
ATOM 911 C CA . TRP A 1 115 ? -2.178 2.412 -12.088 1.00 97.62 115 TRP A CA 1
ATOM 912 C C . TRP A 1 115 ? -3.692 2.327 -11.905 1.00 97.62 115 TRP A C 1
ATOM 914 O O . TRP A 1 115 ? -4.238 2.950 -10.990 1.00 97.62 115 TRP A O 1
ATOM 924 N N . GLN A 1 116 ? -4.373 1.470 -12.675 1.00 97.44 116 GLN A N 1
ATOM 925 C CA . GLN A 1 116 ? -5.819 1.276 -12.539 1.00 97.44 116 GLN A CA 1
ATOM 926 C C . GLN A 1 116 ? -6.207 0.839 -11.124 1.00 97.44 116 GLN A C 1
ATOM 928 O O . GLN A 1 116 ? -7.188 1.326 -10.545 1.00 97.44 116 GLN A O 1
ATOM 933 N N . ARG A 1 117 ? -5.451 -0.100 -10.544 1.00 96.56 117 ARG A N 1
ATOM 934 C CA . ARG A 1 117 ? -5.741 -0.631 -9.214 1.00 96.56 117 ARG A CA 1
ATOM 935 C C . ARG A 1 117 ? -5.402 0.372 -8.115 1.00 96.56 117 ARG A C 1
ATOM 937 O O . ARG A 1 117 ? -6.229 0.553 -7.219 1.00 96.56 117 ARG A O 1
ATOM 944 N N . ARG A 1 118 ? -4.258 1.051 -8.215 1.00 97.38 118 ARG A N 1
ATOM 945 C CA . ARG A 1 118 ? -3.829 2.120 -7.306 1.00 97.38 118 ARG A CA 1
ATOM 946 C C . ARG A 1 118 ? -4.855 3.246 -7.255 1.00 97.38 118 ARG A C 1
ATOM 948 O O . ARG A 1 118 ? -5.271 3.631 -6.168 1.00 97.38 118 ARG A O 1
ATOM 955 N N . ASP A 1 119 ? -5.339 3.714 -8.402 1.00 96.44 119 ASP A N 1
ATOM 956 C CA . ASP A 1 119 ? -6.299 4.822 -8.468 1.00 96.44 119 ASP A CA 1
ATOM 957 C C . ASP A 1 119 ? -7.703 4.429 -8.010 1.00 96.44 119 ASP A C 1
ATOM 959 O O . ASP A 1 119 ? -8.420 5.224 -7.397 1.00 96.44 119 ASP A O 1
ATOM 963 N N . ARG A 1 120 ? -8.123 3.187 -8.268 1.00 94.56 120 ARG A N 1
ATOM 964 C CA . ARG A 1 120 ? -9.362 2.645 -7.696 1.00 94.56 120 ARG A CA 1
ATOM 965 C C . ARG A 1 120 ? -9.288 2.584 -6.171 1.00 94.56 120 ARG A C 1
ATOM 967 O O . ARG A 1 120 ? -10.241 2.990 -5.511 1.00 94.56 120 ARG A O 1
ATOM 974 N N . ASP A 1 121 ? -8.186 2.092 -5.616 1.00 94.75 121 ASP A N 1
ATOM 975 C CA . ASP A 1 121 ? -8.008 2.005 -4.166 1.00 94.75 121 ASP A CA 1
ATOM 976 C C . ASP A 1 121 ? -7.894 3.389 -3.522 1.00 94.75 121 ASP A C 1
ATOM 978 O O . ASP A 1 121 ? -8.518 3.620 -2.489 1.00 94.75 121 ASP A O 1
ATOM 982 N N . SER A 1 122 ? -7.182 4.327 -4.154 1.00 93.19 122 SER A N 1
ATOM 983 C CA . SER A 1 122 ? -7.120 5.725 -3.716 1.00 93.19 122 SER A CA 1
ATOM 984 C C . SER A 1 122 ? -8.509 6.350 -3.656 1.00 93.19 122 SER A C 1
ATOM 986 O O . SER A 1 122 ? -8.889 6.867 -2.612 1.00 93.19 122 SER A O 1
ATOM 988 N N . ARG A 1 123 ? -9.320 6.223 -4.717 1.00 91.88 123 ARG A N 1
ATOM 989 C CA . ARG A 1 123 ? -10.701 6.735 -4.716 1.00 91.88 123 ARG A CA 1
ATOM 990 C C . ARG A 1 123 ? -11.529 6.140 -3.580 1.00 91.88 123 ARG A C 1
ATOM 992 O O . ARG A 1 123 ? -12.137 6.884 -2.821 1.00 91.88 123 ARG A O 1
ATOM 999 N N . ARG A 1 124 ? -11.475 4.818 -3.389 1.00 89.75 124 ARG A N 1
ATOM 1000 C CA . ARG A 1 124 ? -12.193 4.131 -2.299 1.00 89.75 124 ARG A CA 1
ATOM 1001 C C . ARG A 1 124 ? -11.723 4.548 -0.902 1.00 89.75 124 ARG A C 1
ATOM 1003 O O . ARG A 1 124 ? -12.532 4.549 0.016 1.00 89.75 124 ARG A O 1
ATOM 1010 N N . ALA A 1 125 ? -10.442 4.875 -0.738 1.00 88.19 125 ALA A N 1
ATOM 1011 C CA . ALA A 1 125 ? -9.869 5.345 0.524 1.00 88.19 125 ALA A CA 1
ATOM 1012 C C . ALA A 1 125 ? -10.052 6.862 0.751 1.00 88.19 125 ALA A C 1
ATOM 1014 O O . ALA A 1 125 ? -9.849 7.357 1.860 1.00 88.19 125 ALA A O 1
ATOM 1015 N N . THR A 1 126 ? -10.432 7.623 -0.274 1.00 83.25 126 THR A N 1
ATOM 1016 C CA . THR A 1 126 ? -10.761 9.051 -0.150 1.00 83.25 126 THR A CA 1
ATOM 1017 C C . THR A 1 126 ? -12.268 9.283 -0.026 1.00 83.25 126 THR A C 1
ATOM 1019 O O . THR A 1 126 ? -12.686 10.214 0.667 1.00 83.25 126 THR A O 1
ATOM 1022 N N . ASP A 1 127 ? -13.091 8.433 -0.645 1.00 69.44 127 ASP A N 1
ATOM 1023 C CA . ASP A 1 127 ? -14.545 8.545 -0.602 1.00 69.44 127 ASP A CA 1
ATOM 1024 C C . ASP A 1 127 ? -15.068 8.413 0.835 1.00 69.44 127 ASP A C 1
ATOM 1026 O O . ASP A 1 127 ? -15.000 7.367 1.475 1.00 69.44 127 ASP A O 1
ATOM 1030 N N . ARG A 1 128 ? -15.629 9.516 1.344 1.00 53.22 128 ARG A N 1
ATOM 1031 C CA . ARG A 1 128 ? -16.154 9.665 2.714 1.00 53.22 128 ARG A CA 1
ATOM 1032 C C . ARG A 1 128 ? -17.477 8.936 2.962 1.00 53.22 128 ARG A C 1
ATOM 1034 O O . ARG A 1 128 ? -18.056 9.088 4.037 1.00 53.22 128 ARG A O 1
ATOM 1041 N N . ARG A 1 129 ? -18.009 8.211 1.977 1.00 47.25 129 ARG A N 1
ATOM 1042 C CA . ARG A 1 129 ? -19.273 7.491 2.155 1.00 47.25 129 ARG A CA 1
ATOM 1043 C C . ARG A 1 129 ? -19.009 6.252 3.015 1.00 47.25 129 ARG A C 1
ATOM 1045 O O . ARG A 1 129 ? -18.054 5.533 2.726 1.00 47.25 129 ARG A O 1
ATOM 1052 N N . PRO A 1 130 ? -19.807 6.005 4.068 1.00 41.56 130 PRO A N 1
ATOM 1053 C CA . PRO A 1 130 ? -19.678 4.780 4.843 1.00 41.56 130 PRO A CA 1
ATOM 1054 C C . PRO A 1 130 ? -19.914 3.591 3.901 1.00 41.56 130 PRO A C 1
ATOM 1056 O O . PRO A 1 130 ? -20.987 3.485 3.310 1.00 41.56 130 PRO A O 1
ATOM 1059 N N . ASN A 1 131 ? -18.889 2.754 3.730 1.00 46.84 131 ASN A N 1
ATOM 1060 C CA . ASN A 1 131 ? -18.976 1.447 3.079 1.00 46.84 131 ASN A CA 1
ATOM 1061 C C . ASN A 1 131 ? -18.950 0.358 4.147 1.00 46.84 131 ASN A C 1
ATOM 1063 O O . ASN A 1 131 ? -18.078 0.453 5.043 1.00 46.84 131 ASN A O 1
#

Organism: NCBI:txid95486

Nearest PDB structures (foldseek):
  6e8a-assembly2_B-2  TM=5.850E-01  e=2.752E+00  Salmonella enterica subsp. enterica serovar Typhimurium
  1tu1-assembly1_A  TM=5.784E-01  e=5.647E+00  Pseudomonas aeruginosa PAO1
  6e8a-assembly1_A-3  TM=6.367E-01  e=5.969E+00  Salmonella enterica subsp. enterica serovar Typhimurium
  4u13-assembly1_B  TM=3.251E-01  e=5.056E+00  Sinorhizobium meliloti 1021

Secondary structure (DSSP, 8-state):
---SHHHHHHHHHHHTTS------PEEPPHHHHHHHHHHTTPPPHHHHHHHHHTTS-TTTEEEEEEEEEEETTEEEEEEEEEE-SSSS-EEEEEEEETTT--EEEEEEE-HHHHHHHHHHHHHHHH--S--

Mean predicted aligned error: 10.19 Å

Foldseek 3Di:
DDDPPPVVVVVVVVVVVPPPPVQPKAWAAPVVVVVCCVVVVWDDPVVLVVVVCVVLPVPFKDWPDWIWIDDPNFIWIWTWIWGPPDPVIWTWTWIAGRHVSHTPDIDIDDPVCRVVVRVVSNCSNNDPDDD

Solvent-accessible surface area (backbone atoms only — not comparable to full-atom values): 7627 Å² total; per-res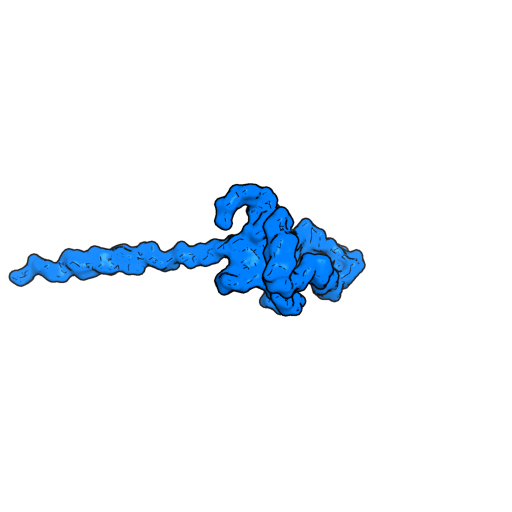idue (Å²): 142,88,82,74,70,64,68,61,54,57,57,56,60,65,65,70,72,70,80,77,78,68,79,73,68,41,59,43,28,68,86,47,41,60,56,51,32,60,77,66,68,33,55,53,68,70,63,49,51,5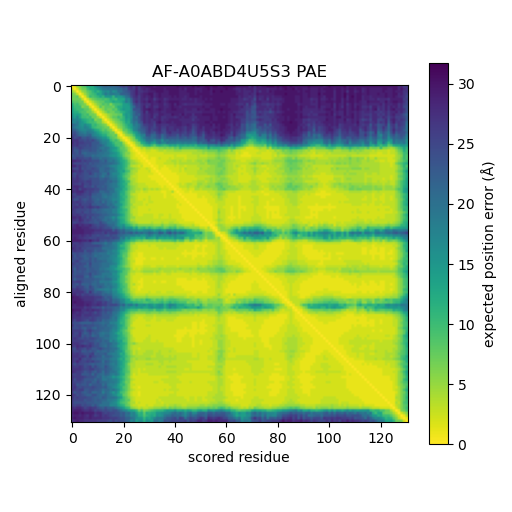2,58,53,26,64,73,51,47,66,86,40,34,42,77,82,48,76,46,48,33,40,50,98,92,40,51,29,35,41,36,36,35,40,30,60,82,45,89,76,66,44,34,34,49,32,32,24,37,28,70,80,62,44,78,77,43,80,41,81,49,56,66,68,61,45,52,55,49,52,53,52,50,49,50,54,20,65,50,84,66,92,127

pLDDT: mean 82.54, std 18.42, range [41.56, 97.81]